Protein AF-A0A1H5L420-F1 (afdb_monomer)

Sequence (64 aa):
MNRSPRNKYFTLLIGIAFLGYGSYRLISFYLGADYNTFRIIVDIILVLLGAWDIYRFIKISRKK

Solvent-accessible surface area (backbone atoms only — not comparable to full-atom values): 3521 Å² total; per-residue (Å²): 131,88,76,51,72,72,56,56,54,51,51,40,53,52,13,51,50,32,29,54,53,22,48,53,50,54,50,43,42,73,74,69,47,95,69,56,71,70,57,55,53,51,30,53,52,36,27,53,52,11,50,49,43,41,51,52,48,53,57,59,62,72,76,110

pLDDT: mean 78.0, std 11.12, range [42.53, 89.69]

Foldseek 3Di:
DPCDVVNLVVLLVQLVVLLVVLVVVVVVVVVPPDDDPVSVVVSVVSNVSSVVSNVVSVVVVVVD

Structure (mmCIF, N/CA/C/O backbone):
data_AF-A0A1H5L420-F1
#
_entry.id   AF-A0A1H5L420-F1
#
loop_
_atom_site.group_PDB
_atom_site.id
_atom_site.type_symbol
_atom_site.label_atom_id
_atom_site.label_alt_id
_atom_site.label_comp_id
_atom_site.label_asym_id
_atom_site.label_entity_id
_atom_site.label_seq_id
_atom_site.pdbx_PDB_ins_code
_atom_site.Cartn_x
_atom_site.Cartn_y
_atom_site.Cartn_z
_atom_site.occupancy
_atom_site.B_iso_or_equiv
_atom_site.auth_seq_id
_atom_site.auth_comp_id
_atom_site.auth_asym_id
_atom_site.auth_atom_id
_atom_site.pdbx_PDB_model_num
ATOM 1 N N . MET A 1 1 ? -14.527 15.163 9.251 1.00 42.53 1 MET A N 1
ATOM 2 C CA . MET A 1 1 ? -15.266 14.237 8.359 1.00 42.53 1 MET A CA 1
ATOM 3 C C . MET A 1 1 ? -15.865 13.106 9.180 1.00 42.53 1 MET A C 1
ATOM 5 O O . MET A 1 1 ? -15.123 12.249 9.652 1.00 42.53 1 MET A O 1
ATOM 9 N N . ASN A 1 2 ? -17.185 13.123 9.383 1.00 42.56 2 ASN A N 1
ATOM 10 C CA . ASN A 1 2 ? -17.908 12.076 10.103 1.00 42.56 2 ASN A CA 1
ATOM 11 C C . ASN A 1 2 ? -17.898 10.801 9.236 1.00 42.56 2 ASN A C 1
ATOM 13 O O . ASN A 1 2 ? -18.641 1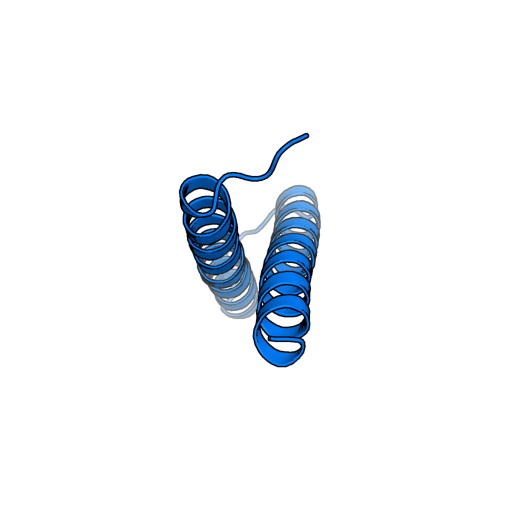0.701 8.260 1.00 42.56 2 ASN A O 1
ATOM 17 N N . ARG A 1 3 ? -16.973 9.867 9.499 1.00 54.03 3 ARG A N 1
ATOM 18 C CA . ARG A 1 3 ? -16.846 8.624 8.721 1.00 54.03 3 ARG A CA 1
ATOM 19 C C . ARG A 1 3 ? -17.990 7.693 9.109 1.00 54.03 3 ARG A C 1
ATOM 21 O O . ARG A 1 3 ? -17.825 6.843 9.979 1.00 54.03 3 ARG A O 1
ATOM 28 N N . SER A 1 4 ? -19.147 7.881 8.474 1.00 59.47 4 SER A N 1
ATOM 29 C CA . SER A 1 4 ? -20.248 6.919 8.529 1.00 59.47 4 SER A CA 1
ATOM 30 C C . SER A 1 4 ? -19.687 5.505 8.300 1.00 59.47 4 SER A C 1
ATOM 32 O O . SER A 1 4 ? -18.830 5.340 7.424 1.00 59.47 4 SER A O 1
ATOM 34 N N . PRO A 1 5 ? -20.113 4.481 9.065 1.00 60.09 5 PRO A N 1
ATOM 35 C CA . PRO A 1 5 ? -19.582 3.120 8.962 1.00 60.09 5 PRO A CA 1
ATOM 36 C C . PRO A 1 5 ? -19.614 2.558 7.531 1.00 60.09 5 PRO A C 1
ATOM 38 O O . PRO A 1 5 ? -18.727 1.790 7.168 1.00 60.09 5 PRO A O 1
ATOM 41 N N . ARG A 1 6 ? -20.544 3.021 6.681 1.00 59.62 6 ARG A N 1
ATOM 42 C CA . ARG A 1 6 ? -20.594 2.703 5.2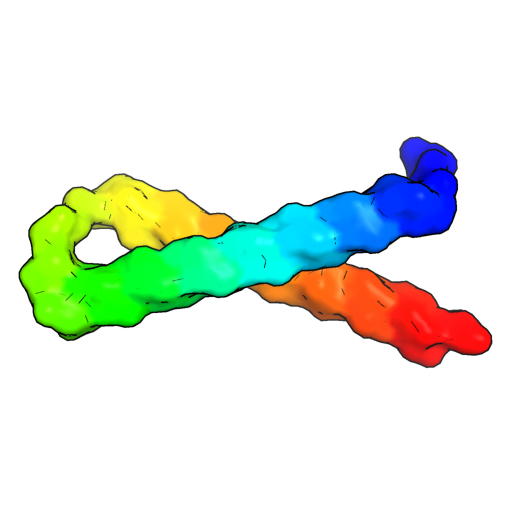43 1.00 59.62 6 ARG A CA 1
ATOM 43 C C . ARG A 1 6 ? -19.327 3.130 4.487 1.00 59.62 6 ARG A C 1
ATOM 45 O O . ARG A 1 6 ? -18.805 2.361 3.688 1.00 59.62 6 ARG A O 1
ATOM 52 N N . ASN A 1 7 ? -18.777 4.304 4.790 1.00 67.06 7 ASN A N 1
ATOM 53 C CA . ASN A 1 7 ? -17.569 4.813 4.131 1.00 67.06 7 ASN A CA 1
ATOM 54 C C . ASN A 1 7 ? -16.322 4.026 4.552 1.00 67.06 7 ASN A C 1
ATOM 56 O O . ASN A 1 7 ? -15.363 3.942 3.795 1.00 67.06 7 ASN A O 1
ATOM 60 N N . LYS A 1 8 ? -16.343 3.410 5.739 1.00 69.75 8 LYS A N 1
ATOM 61 C CA . LYS A 1 8 ? -15.214 2.650 6.284 1.00 69.75 8 LYS A CA 1
ATOM 62 C C . LYS A 1 8 ? -14.963 1.347 5.515 1.00 69.75 8 LYS A C 1
ATOM 64 O O . LYS A 1 8 ? -13.810 1.001 5.280 1.00 69.75 8 LYS A O 1
ATOM 69 N N . TYR A 1 9 ? -16.030 0.661 5.100 1.00 75.31 9 TYR A N 1
ATOM 70 C CA . TYR A 1 9 ? -15.933 -0.540 4.265 1.00 75.31 9 TYR A CA 1
ATOM 71 C C . TYR A 1 9 ? -15.546 -0.210 2.822 1.00 75.31 9 TYR A C 1
ATOM 73 O O . TYR A 1 9 ? -14.755 -0.938 2.237 1.00 75.31 9 TYR A O 1
ATOM 81 N N . PHE A 1 10 ? -16.015 0.918 2.276 1.00 77.12 10 PHE A N 1
ATOM 82 C CA . PHE A 1 10 ? -15.577 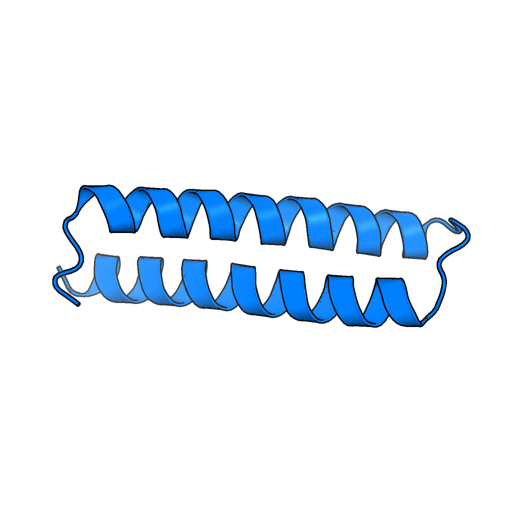1.396 0.960 1.00 77.12 10 PHE A CA 1
ATOM 83 C C . PHE A 1 10 ? -14.075 1.702 0.923 1.00 77.12 10 PHE A C 1
ATOM 85 O O . PHE A 1 10 ? -13.392 1.252 0.009 1.00 77.12 10 PHE A O 1
ATOM 92 N N . THR A 1 11 ? -13.537 2.404 1.927 1.00 77.00 11 THR A N 1
ATOM 93 C CA . THR A 1 11 ? -12.088 2.667 2.011 1.00 77.00 11 THR A CA 1
ATOM 94 C C . THR A 1 11 ? -11.280 1.372 2.120 1.00 77.00 11 THR A C 1
ATOM 96 O O . THR A 1 11 ? -10.226 1.254 1.508 1.00 77.00 11 THR A O 1
ATOM 99 N N . LEU A 1 12 ? -11.792 0.372 2.842 1.00 79.44 12 LEU A N 1
ATOM 100 C CA . LEU A 1 12 ? -11.158 -0.942 2.944 1.00 79.44 12 LEU A CA 1
ATOM 101 C C . LEU A 1 12 ? -11.147 -1.671 1.594 1.00 79.44 12 LEU A C 1
ATOM 103 O O . LEU A 1 12 ? -10.104 -2.167 1.180 1.00 79.44 12 LEU A O 1
ATOM 107 N N . LEU A 1 13 ? -12.280 -1.696 0.890 1.00 85.81 13 LEU A N 1
ATOM 108 C CA . LEU A 1 13 ? -12.418 -2.352 -0.413 1.00 85.81 13 LEU A CA 1
ATOM 109 C C . LEU A 1 13 ? -11.495 -1.704 -1.458 1.00 85.81 13 LEU A C 1
ATOM 111 O O . LEU A 1 13 ? -10.805 -2.406 -2.192 1.00 85.81 13 LEU A O 1
ATOM 115 N N . ILE A 1 14 ? -11.407 -0.371 -1.453 1.00 83.94 14 ILE A N 1
ATOM 116 C CA . ILE A 1 14 ? -10.464 0.400 -2.276 1.00 83.94 14 ILE A CA 1
ATOM 117 C C . ILE A 1 14 ? -9.013 0.062 -1.907 1.00 83.94 14 ILE A C 1
ATOM 119 O O . ILE A 1 14 ? -8.202 -0.191 -2.795 1.00 83.94 14 ILE A O 1
ATOM 123 N N . GLY A 1 15 ? -8.688 -0.002 -0.613 1.00 80.81 15 GLY A N 1
ATOM 124 C CA . GLY A 1 15 ? -7.357 -0.381 -0.140 1.00 80.81 15 GLY A CA 1
ATOM 125 C C . GLY A 1 15 ? -6.947 -1.783 -0.596 1.00 80.81 15 GLY A C 1
ATOM 126 O O . GLY A 1 15 ? -5.838 -1.957 -1.092 1.00 80.81 15 GLY A O 1
ATOM 127 N N . ILE A 1 16 ? -7.852 -2.765 -0.510 1.00 86.06 16 ILE A N 1
ATOM 128 C CA . ILE A 1 16 ? -7.625 -4.129 -1.014 1.00 86.06 16 ILE A CA 1
ATOM 129 C C . ILE A 1 16 ? -7.450 -4.134 -2.533 1.00 86.06 16 ILE A C 1
ATOM 131 O O . ILE A 1 16 ? -6.533 -4.784 -3.027 1.00 86.06 16 ILE A O 1
ATOM 135 N N . ALA A 1 17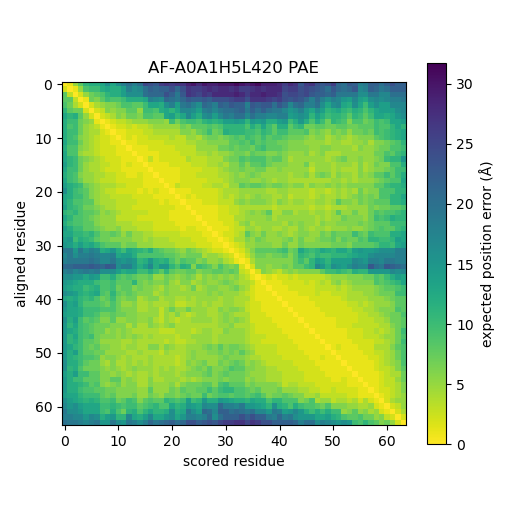 ? -8.289 -3.407 -3.275 1.00 86.69 17 ALA A N 1
ATOM 136 C CA . ALA A 1 17 ? -8.185 -3.331 -4.730 1.00 86.69 17 ALA A CA 1
ATOM 137 C C . ALA A 1 17 ? -6.844 -2.724 -5.173 1.00 86.69 17 ALA A C 1
ATOM 139 O O . ALA A 1 17 ? -6.198 -3.255 -6.074 1.00 86.69 17 ALA A O 1
ATOM 140 N N . PHE A 1 18 ? -6.389 -1.658 -4.508 1.00 85.88 18 PHE A N 1
ATOM 141 C CA . PHE A 1 18 ? -5.094 -1.041 -4.789 1.00 85.88 18 PHE A CA 1
ATOM 142 C C . PHE A 1 18 ? -3.913 -1.926 -4.406 1.00 85.88 18 PHE A C 1
ATOM 144 O O . PHE A 1 18 ? -2.953 -2.006 -5.170 1.00 85.88 18 PHE A O 1
ATOM 151 N N . LEU A 1 19 ? -3.993 -2.630 -3.276 1.00 86.19 19 LEU A N 1
ATOM 152 C CA . LEU A 1 19 ? -2.946 -3.558 -2.860 1.00 86.19 19 LEU A CA 1
ATOM 153 C C . LEU A 1 19 ? -2.867 -4.746 -3.830 1.00 86.19 19 LEU A C 1
ATOM 155 O O . LEU A 1 19 ? -1.794 -5.044 -4.339 1.00 86.19 19 LEU A O 1
ATOM 159 N N . GLY A 1 20 ? -4.003 -5.354 -4.182 1.00 86.12 20 GLY A N 1
ATOM 160 C CA . GLY A 1 20 ? -4.064 -6.457 -5.143 1.00 86.12 20 GLY A CA 1
ATOM 161 C C . GLY A 1 20 ? -3.577 -6.068 -6.541 1.00 86.12 20 GLY A C 1
ATOM 162 O O . GLY A 1 20 ? -2.716 -6.743 -7.100 1.00 86.12 20 GLY A O 1
ATOM 163 N N . TYR A 1 21 ? -4.079 -4.963 -7.101 1.00 85.38 21 TYR A N 1
ATOM 164 C CA . TYR A 1 21 ? -3.687 -4.508 -8.439 1.00 85.38 21 TYR A CA 1
ATOM 165 C C . TYR A 1 21 ? -2.227 -4.043 -8.497 1.00 85.38 21 TYR A C 1
ATOM 167 O O . TYR A 1 21 ? -1.502 -4.403 -9.426 1.00 85.38 21 TYR A O 1
ATOM 175 N N . GLY A 1 22 ? -1.781 -3.284 -7.492 1.00 83.19 22 GLY A N 1
ATOM 176 C CA . GLY A 1 22 ? -0.401 -2.817 -7.390 1.00 83.19 22 GLY A CA 1
ATOM 177 C C . GLY A 1 22 ? 0.588 -3.973 -7.227 1.00 83.19 22 GLY A C 1
ATOM 178 O O . GLY A 1 22 ? 1.590 -4.021 -7.936 1.00 83.19 22 GLY A O 1
ATOM 179 N N . SER A 1 23 ? 0.278 -4.961 -6.377 1.00 84.25 23 SER A N 1
ATOM 180 C CA . SER A 1 23 ? 1.091 -6.175 -6.240 1.00 84.25 23 SER A CA 1
ATOM 181 C C . SER A 1 23 ? 1.101 -7.020 -7.515 1.00 84.25 23 SER A C 1
ATOM 183 O O . SER A 1 23 ? 2.167 -7.471 -7.923 1.00 84.25 23 SER A O 1
ATOM 185 N N . TYR A 1 24 ? -0.040 -7.197 -8.189 1.00 86.38 24 TYR A N 1
ATOM 186 C CA . TYR A 1 24 ? -0.111 -7.922 -9.464 1.00 86.38 24 TYR A CA 1
ATOM 187 C C . TYR A 1 24 ? 0.770 -7.285 -10.548 1.00 86.38 24 TYR A C 1
ATOM 189 O O . TYR A 1 24 ? 1.494 -7.987 -11.259 1.00 86.38 24 TYR A O 1
ATOM 197 N N . ARG A 1 25 ? 0.756 -5.952 -10.658 1.00 82.62 25 ARG A N 1
ATOM 198 C CA . ARG A 1 25 ? 1.626 -5.232 -11.596 1.00 82.62 25 ARG A CA 1
ATOM 199 C C . ARG A 1 25 ? 3.103 -5.356 -11.247 1.00 82.62 25 ARG A C 1
ATOM 201 O O . ARG A 1 25 ? 3.903 -5.604 -12.143 1.00 82.62 25 ARG A O 1
ATOM 208 N N . LEU A 1 26 ? 3.456 -5.246 -9.967 1.00 81.88 26 LEU A N 1
ATOM 209 C CA . LEU A 1 26 ? 4.832 -5.437 -9.500 1.00 81.88 26 LEU A CA 1
ATOM 210 C C . LEU A 1 26 ? 5.354 -6.848 -9.808 1.00 81.88 26 LEU A C 1
ATOM 212 O O . LEU A 1 26 ? 6.488 -6.998 -10.253 1.00 81.88 26 LEU A O 1
ATOM 216 N N . ILE A 1 27 ? 4.518 -7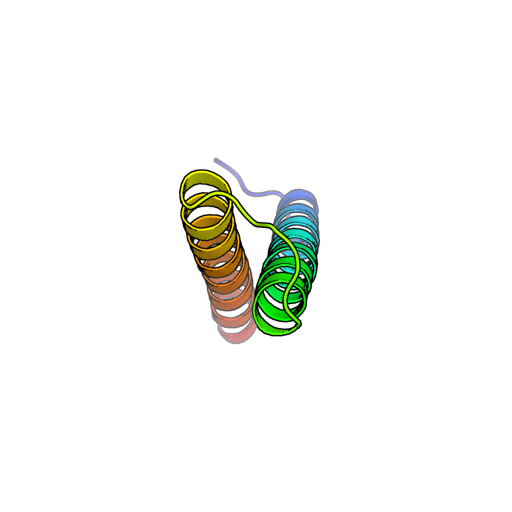.875 -9.631 1.00 84.69 27 ILE A N 1
ATOM 217 C CA . ILE A 1 27 ? 4.856 -9.256 -10.001 1.00 84.69 27 I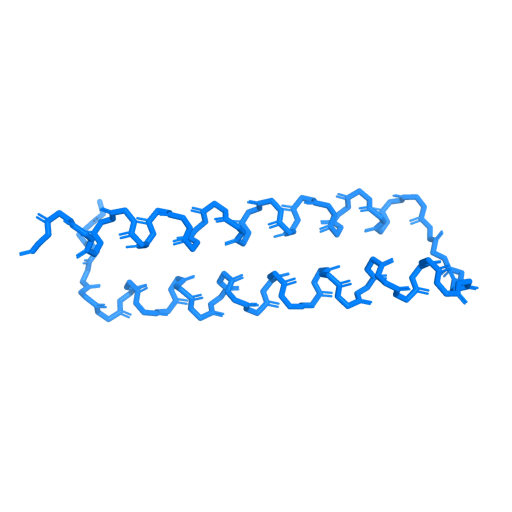LE A CA 1
ATOM 218 C C . ILE A 1 27 ? 4.997 -9.383 -11.521 1.00 84.69 27 ILE A C 1
ATOM 220 O O . ILE A 1 27 ? 5.948 -9.990 -11.997 1.00 84.69 27 ILE A O 1
ATOM 224 N N . SER A 1 28 ? 4.098 -8.773 -12.295 1.00 82.56 28 SER A N 1
ATOM 225 C CA . SER A 1 28 ? 4.178 -8.781 -13.763 1.00 82.56 28 SER A CA 1
ATOM 226 C C . SER A 1 28 ? 5.461 -8.114 -14.274 1.00 82.56 28 SER A C 1
ATOM 228 O O . SER A 1 28 ? 6.071 -8.601 -15.221 1.00 82.56 28 SER A O 1
ATOM 230 N N . PHE A 1 29 ? 5.901 -7.033 -13.624 1.00 79.19 29 PHE A N 1
ATOM 231 C CA . PHE A 1 29 ? 7.197 -6.410 -13.886 1.00 79.19 29 PHE A CA 1
ATOM 232 C C . PHE A 1 29 ? 8.354 -7.364 -13.576 1.00 79.19 29 PHE A C 1
ATOM 234 O O . PHE A 1 29 ? 9.240 -7.544 -14.407 1.00 79.19 29 PHE A O 1
ATOM 241 N N . TYR A 1 30 ? 8.319 -8.028 -12.418 1.00 79.25 30 TYR A N 1
ATOM 242 C CA . TYR A 1 30 ? 9.328 -9.024 -12.056 1.00 79.25 30 TYR A CA 1
ATOM 243 C C . TYR A 1 30 ? 9.399 -10.191 -13.061 1.00 79.25 30 TYR A C 1
ATOM 245 O O . TYR A 1 30 ? 10.476 -10.721 -13.313 1.00 79.25 30 TYR A O 1
ATOM 253 N N . LEU A 1 31 ? 8.273 -10.552 -13.684 1.00 86.50 31 LEU A N 1
ATOM 254 C CA . LEU A 1 31 ? 8.177 -11.584 -14.724 1.00 86.50 31 LEU A CA 1
ATOM 255 C C . LEU A 1 31 ? 8.631 -11.121 -16.123 1.00 86.50 31 LEU A C 1
ATOM 257 O O . LEU A 1 31 ? 8.516 -11.887 -17.077 1.00 86.50 31 LEU A O 1
ATOM 261 N N . GLY A 1 32 ? 9.163 -9.902 -16.259 1.00 78.94 32 GLY A N 1
ATOM 262 C CA . GLY A 1 32 ? 9.762 -9.416 -17.504 1.00 78.94 32 GLY A CA 1
ATOM 263 C C . GLY A 1 32 ? 8.817 -8.633 -18.414 1.00 78.94 32 GLY A C 1
ATOM 264 O O . GLY A 1 32 ? 9.112 -8.468 -19.594 1.00 78.94 32 GLY A O 1
ATOM 265 N N . ALA A 1 33 ? 7.684 -8.145 -17.901 1.00 77.50 33 ALA A N 1
ATOM 266 C CA . ALA A 1 33 ? 6.854 -7.216 -18.660 1.00 77.50 33 ALA A CA 1
ATOM 267 C C . ALA A 1 33 ? 7.568 -5.863 -18.838 1.00 77.50 33 ALA A C 1
ATOM 269 O O . ALA A 1 33 ? 8.101 -5.308 -17.873 1.00 77.50 33 ALA A O 1
ATOM 270 N N . ASP A 1 34 ? 7.498 -5.294 -20.044 1.00 72.44 34 ASP A N 1
ATOM 271 C CA . ASP A 1 34 ? 8.010 -3.952 -20.330 1.00 72.44 34 ASP A CA 1
ATOM 272 C C . ASP A 1 34 ? 7.239 -2.899 -19.525 1.00 72.44 34 ASP A C 1
ATOM 274 O O . ASP A 1 34 ? 6.108 -2.509 -19.843 1.00 72.44 34 ASP A O 1
ATOM 278 N N . TYR A 1 35 ? 7.862 -2.4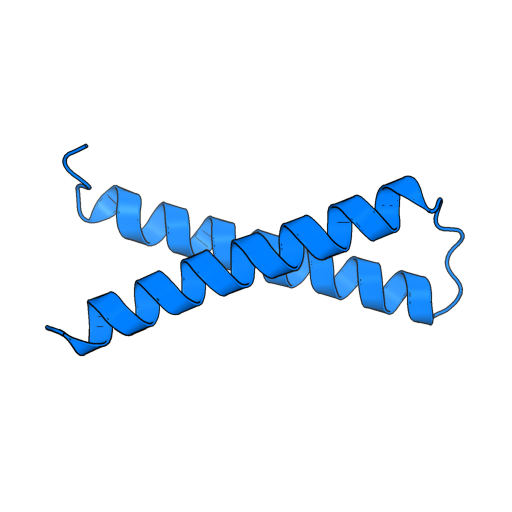31 -18.448 1.00 70.38 35 TYR A N 1
ATOM 279 C CA . TYR A 1 35 ? 7.329 -1.374 -17.603 1.00 70.38 35 TYR A CA 1
ATOM 280 C C . TYR A 1 35 ? 8.240 -0.159 -17.624 1.00 70.38 35 TYR A C 1
ATOM 282 O O . TYR A 1 35 ? 9.451 -0.232 -17.452 1.00 70.38 35 TYR A O 1
ATOM 290 N N . ASN A 1 36 ? 7.605 0.995 -17.787 1.00 80.69 36 ASN A N 1
ATOM 291 C CA . ASN A 1 36 ? 8.268 2.282 -17.704 1.00 80.69 36 ASN A CA 1
ATOM 292 C C . ASN A 1 36 ? 8.495 2.650 -16.225 1.00 80.69 36 ASN A C 1
ATOM 294 O O . ASN A 1 36 ? 7.597 2.438 -15.406 1.00 80.69 36 ASN A O 1
ATOM 298 N N . THR A 1 37 ? 9.638 3.248 -15.878 1.00 82.81 37 THR A N 1
ATOM 299 C CA . THR A 1 37 ? 10.017 3.598 -14.490 1.00 82.81 37 THR A CA 1
ATOM 300 C C . THR A 1 37 ? 8.922 4.387 -13.764 1.00 82.81 37 THR A C 1
ATOM 302 O O . THR A 1 37 ? 8.647 4.154 -12.588 1.00 82.81 37 THR A O 1
ATOM 305 N N . PHE A 1 38 ? 8.216 5.261 -14.490 1.00 83.25 38 PHE A N 1
ATOM 306 C CA . PHE A 1 38 ? 7.062 6.003 -13.979 1.00 83.25 38 PHE A CA 1
ATOM 307 C C . PHE A 1 38 ? 5.939 5.093 -13.447 1.00 83.25 38 PHE A C 1
ATOM 309 O O . PHE A 1 38 ? 5.380 5.358 -12.386 1.00 83.25 38 PHE A O 1
ATOM 316 N N . ARG A 1 39 ? 5.622 3.997 -14.152 1.00 80.94 39 ARG A N 1
ATOM 317 C CA . ARG A 1 39 ? 4.579 3.043 -13.739 1.00 80.94 39 ARG A CA 1
ATOM 318 C C . ARG A 1 39 ? 4.966 2.309 -12.460 1.00 80.94 39 ARG A C 1
ATOM 320 O O . ARG A 1 39 ? 4.129 2.184 -11.578 1.00 80.94 39 ARG A O 1
ATOM 327 N N . ILE A 1 40 ? 6.231 1.910 -12.337 1.00 83.31 40 ILE A N 1
ATOM 328 C CA . ILE A 1 40 ? 6.747 1.214 -11.149 1.00 83.31 40 ILE A CA 1
ATOM 329 C C . ILE A 1 40 ? 6.627 2.108 -9.909 1.00 83.31 40 ILE A C 1
ATOM 331 O O . ILE A 1 40 ? 6.148 1.665 -8.870 1.00 83.31 40 ILE A O 1
ATOM 335 N N . ILE A 1 41 ? 7.003 3.387 -10.024 1.00 86.75 41 ILE A N 1
ATOM 336 C CA . ILE A 1 41 ? 6.888 4.356 -8.923 1.00 86.75 41 ILE A CA 1
ATOM 337 C C . ILE A 1 41 ? 5.425 4.512 -8.486 1.00 86.75 41 ILE A C 1
ATOM 339 O O . ILE A 1 41 ? 5.124 4.492 -7.292 1.00 86.75 41 ILE A O 1
ATOM 343 N N . VAL A 1 42 ? 4.508 4.632 -9.449 1.00 87.44 42 VAL A N 1
ATOM 344 C CA . VAL A 1 42 ? 3.068 4.737 -9.183 1.00 87.44 42 VAL A CA 1
ATOM 345 C C . VAL A 1 42 ? 2.537 3.475 -8.499 1.00 87.44 42 VAL A C 1
ATOM 347 O O . VAL A 1 42 ? 1.808 3.586 -7.513 1.00 87.44 42 VAL A O 1
ATOM 350 N N . ASP A 1 43 ? 2.938 2.290 -8.960 1.00 84.69 43 ASP A N 1
ATOM 351 C CA . ASP A 1 43 ? 2.509 1.017 -8.379 1.00 84.69 43 ASP A CA 1
ATOM 352 C C . ASP A 1 43 ? 3.016 0.855 -6.933 1.00 84.69 43 ASP A C 1
ATOM 354 O O . ASP A 1 43 ? 2.253 0.436 -6.063 1.00 84.69 43 ASP A O 1
ATOM 358 N N . ILE A 1 44 ? 4.250 1.276 -6.628 1.00 86.62 44 ILE A N 1
ATOM 359 C CA . ILE A 1 44 ? 4.784 1.281 -5.253 1.00 86.62 44 ILE A CA 1
ATOM 360 C C . ILE A 1 44 ? 3.949 2.193 -4.343 1.00 86.62 44 ILE A C 1
ATOM 362 O O . ILE A 1 44 ? 3.569 1.789 -3.241 1.00 86.62 44 ILE A O 1
ATOM 366 N N . ILE A 1 45 ? 3.626 3.409 -4.795 1.00 89.69 45 ILE A N 1
ATOM 367 C CA . ILE A 1 45 ? 2.810 4.360 -4.022 1.00 89.69 45 ILE A CA 1
ATOM 368 C C . ILE A 1 45 ? 1.403 3.796 -3.773 1.00 89.69 45 ILE A C 1
ATOM 370 O O . ILE A 1 45 ? 0.884 3.900 -2.661 1.00 89.69 45 ILE A O 1
ATOM 374 N N . LEU A 1 46 ? 0.806 3.158 -4.781 1.00 87.56 46 LEU A N 1
ATOM 375 C CA . LEU A 1 46 ? -0.494 2.488 -4.692 1.00 87.56 46 LEU A CA 1
ATOM 376 C C . LEU A 1 46 ? -0.502 1.358 -3.659 1.00 87.56 46 LEU A C 1
ATOM 378 O O . LEU A 1 46 ? -1.412 1.292 -2.830 1.00 87.56 46 LEU A O 1
ATOM 382 N N . VAL A 1 47 ? 0.524 0.505 -3.669 1.00 87.56 47 VAL A N 1
ATOM 383 C CA . VAL A 1 47 ? 0.669 -0.583 -2.692 1.00 87.56 47 VAL A CA 1
ATOM 384 C C . VAL A 1 47 ? 0.837 -0.024 -1.279 1.00 87.56 47 VAL A C 1
ATOM 386 O O . VAL A 1 47 ? 0.170 -0.497 -0.358 1.00 87.56 47 VAL A O 1
ATOM 389 N N . LEU A 1 48 ? 1.668 1.007 -1.093 1.00 88.00 48 LEU A N 1
ATOM 390 C CA . LEU A 1 48 ? 1.879 1.639 0.215 1.00 88.00 48 LEU A CA 1
ATOM 391 C C . LEU A 1 48 ? 0.601 2.295 0.758 1.00 88.00 48 LEU A C 1
ATOM 393 O O . LEU A 1 48 ? 0.280 2.126 1.936 1.00 88.00 48 LEU A O 1
ATOM 397 N N . LEU A 1 49 ? -0.154 3.000 -0.090 1.00 86.38 49 LEU A N 1
ATOM 398 C CA . LEU A 1 49 ? -1.447 3.589 0.275 1.00 86.38 49 LEU A CA 1
ATOM 399 C C . LEU A 1 49 ? -2.474 2.515 0.651 1.00 86.38 49 LEU A C 1
ATOM 401 O O . LEU A 1 49 ? -3.113 2.623 1.700 1.00 86.38 49 LEU A O 1
ATOM 405 N N . GLY A 1 50 ? -2.598 1.458 -0.157 1.00 83.62 50 GLY A N 1
ATOM 406 C CA . GLY A 1 50 ? -3.499 0.340 0.124 1.00 83.62 50 GLY A CA 1
ATOM 407 C C . GLY A 1 50 ? -3.152 -0.370 1.434 1.00 83.62 50 GLY A C 1
ATOM 408 O O . GLY A 1 50 ? -4.028 -0.600 2.272 1.00 83.62 50 GLY A O 1
ATOM 409 N N . ALA A 1 51 ? -1.865 -0.645 1.665 1.00 85.38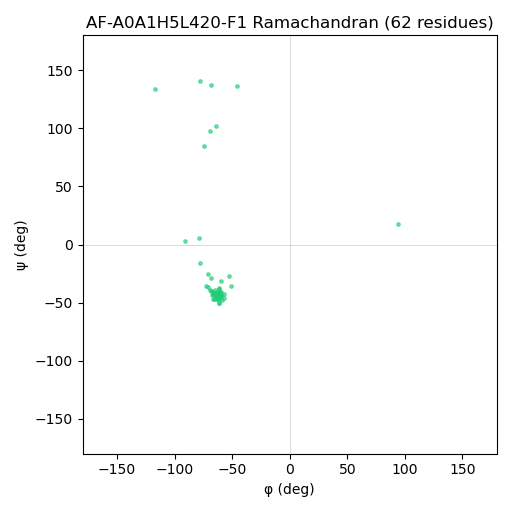 51 ALA A N 1
ATOM 410 C CA . ALA A 1 51 ? -1.380 -1.251 2.903 1.00 85.38 51 ALA A CA 1
ATOM 411 C C . ALA A 1 51 ? -1.662 -0.363 4.124 1.00 85.38 51 ALA A C 1
ATOM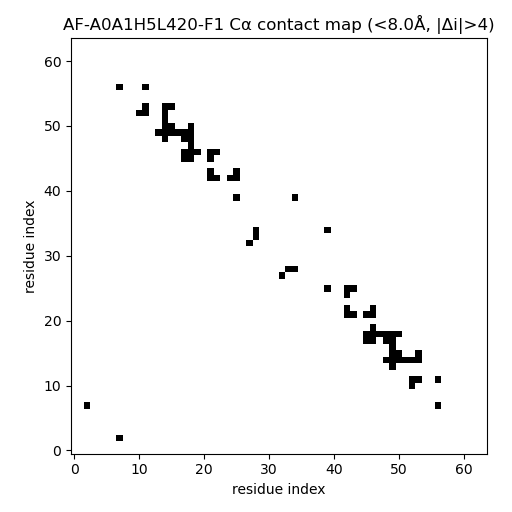 413 O O . ALA A 1 51 ? -2.089 -0.863 5.168 1.00 85.38 51 ALA A O 1
ATOM 414 N N . TRP A 1 52 ? -1.484 0.954 3.994 1.00 84.50 52 TRP A N 1
ATOM 415 C CA . TRP A 1 52 ? -1.770 1.909 5.062 1.00 84.50 52 TRP A CA 1
ATOM 416 C C . TRP A 1 52 ? -3.257 1.961 5.427 1.00 84.50 52 TRP A C 1
ATOM 418 O O . TRP A 1 52 ? -3.602 1.962 6.614 1.00 84.50 52 TRP A O 1
ATOM 428 N N . ASP A 1 53 ? -4.147 1.973 4.435 1.00 82.06 53 ASP A N 1
ATOM 429 C CA . ASP A 1 53 ? -5.591 1.997 4.675 1.00 82.06 53 ASP A CA 1
ATOM 430 C C . ASP A 1 53 ? -6.089 0.702 5.325 1.00 82.06 53 ASP A C 1
ATOM 432 O O . ASP A 1 53 ? -6.867 0.756 6.287 1.00 82.06 53 ASP A O 1
ATOM 436 N N . ILE A 1 54 ? -5.577 -0.455 4.895 1.00 82.12 54 ILE A N 1
ATOM 437 C CA . ILE A 1 54 ? -5.866 -1.745 5.535 1.00 82.12 54 ILE A CA 1
ATOM 438 C C . ILE A 1 54 ? -5.321 -1.767 6.968 1.00 82.12 54 ILE A C 1
ATOM 440 O O . ILE A 1 54 ? -6.058 -2.105 7.897 1.00 82.12 54 ILE A O 1
ATOM 444 N N . TYR A 1 55 ? -4.070 -1.346 7.187 1.00 83.44 55 TYR A N 1
ATOM 445 C CA . TYR A 1 55 ? -3.470 -1.270 8.523 1.00 83.44 55 TYR A CA 1
ATOM 446 C C . TYR A 1 55 ? -4.295 -0.382 9.460 1.00 83.44 55 TYR A C 1
ATOM 448 O O . TYR A 1 55 ? -4.612 -0.767 10.591 1.00 83.44 55 TYR A O 1
ATOM 456 N N . ARG A 1 56 ? -4.701 0.800 8.987 1.00 81.94 56 ARG A N 1
ATOM 457 C CA . ARG A 1 56 ? -5.559 1.719 9.736 1.00 81.94 56 ARG A CA 1
ATOM 458 C C . ARG A 1 56 ? -6.914 1.081 10.031 1.00 81.94 56 ARG A C 1
ATOM 460 O O . ARG A 1 56 ? -7.402 1.223 11.153 1.00 81.94 56 ARG A O 1
ATOM 467 N N . PHE A 1 57 ? -7.519 0.375 9.077 1.00 79.38 57 PHE A N 1
ATOM 468 C CA . PHE A 1 57 ? -8.778 -0.327 9.309 1.00 79.38 57 PHE A CA 1
ATOM 469 C C . PHE A 1 57 ? -8.641 -1.399 10.395 1.00 79.38 57 PHE A C 1
ATOM 471 O O . PHE A 1 57 ? -9.412 -1.373 11.357 1.00 79.38 57 PHE A O 1
ATOM 478 N N . ILE A 1 58 ? -7.635 -2.275 10.292 1.00 81.75 58 ILE A N 1
ATOM 479 C CA . ILE A 1 58 ? -7.357 -3.339 11.267 1.00 81.75 58 ILE A CA 1
ATOM 480 C C . ILE A 1 58 ? -7.118 -2.734 12.652 1.00 81.75 58 ILE A C 1
ATOM 482 O O . ILE A 1 58 ? -7.736 -3.155 13.628 1.00 81.75 58 ILE A O 1
ATOM 486 N N . LYS A 1 59 ? -6.287 -1.690 12.747 1.00 80.25 59 LYS A N 1
ATOM 487 C CA . LYS A 1 59 ? -5.989 -1.002 14.011 1.00 80.25 59 LYS A CA 1
ATOM 488 C C . LYS A 1 59 ? -7.230 -0.380 14.651 1.00 80.25 59 LYS A C 1
ATOM 490 O O . LYS A 1 59 ? -7.382 -0.455 15.867 1.00 80.25 59 LYS A O 1
ATOM 495 N N . ILE A 1 60 ? -8.120 0.228 13.862 1.00 74.38 60 ILE A N 1
ATOM 496 C CA . ILE A 1 60 ? -9.382 0.773 14.385 1.00 74.38 60 ILE A CA 1
ATOM 497 C C . ILE A 1 60 ? -10.337 -0.364 14.774 1.00 74.38 60 ILE A C 1
ATOM 499 O O . ILE A 1 60 ? -11.059 -0.228 15.755 1.00 74.38 60 ILE A O 1
ATOM 503 N N . SER A 1 61 ? -10.359 -1.470 14.026 1.00 66.75 61 SER A N 1
ATOM 504 C CA . SER A 1 61 ? -11.209 -2.626 14.331 1.00 66.75 61 SER A CA 1
ATOM 505 C C . SER A 1 61 ? -10.775 -3.365 15.599 1.00 66.75 61 SER A C 1
ATOM 507 O O . SER A 1 61 ? -11.626 -3.919 16.274 1.00 66.75 61 SER A O 1
ATOM 509 N N . ARG A 1 62 ? -9.480 -3.339 15.948 1.00 63.12 62 ARG A N 1
ATOM 510 C CA . ARG A 1 62 ? -8.919 -3.950 17.170 1.00 63.12 62 ARG A CA 1
ATOM 511 C C . ARG A 1 62 ? -9.145 -3.139 18.451 1.00 63.12 62 ARG A C 1
ATOM 513 O O . ARG A 1 62 ? -8.911 -3.653 19.535 1.00 63.12 62 ARG A O 1
ATOM 520 N N . LYS A 1 63 ? -9.508 -1.857 18.329 1.00 58.56 63 LYS A N 1
ATOM 521 C CA . LYS A 1 63 ? -9.777 -0.947 19.460 1.00 58.56 63 LYS A CA 1
ATOM 522 C C . LYS A 1 63 ? -11.250 -0.936 19.893 1.00 58.56 63 LYS A C 1
ATOM 524 O O . LYS A 1 63 ? -11.613 -0.122 20.738 1.00 58.56 63 LYS A O 1
ATOM 529 N N . LYS A 1 64 ? -12.082 -1.766 19.271 1.00 48.16 64 LYS A N 1
ATOM 530 C CA . LYS A 1 64 ? -13.506 -1.910 19.554 1.00 48.16 64 LYS A CA 1
ATOM 531 C C . LYS A 1 64 ? -13.741 -3.284 20.160 1.00 48.16 64 LYS A C 1
ATOM 533 O O . LYS A 1 64 ? -14.635 -3.362 21.021 1.00 48.16 64 LYS A O 1
#

Mean predicted aligned error: 7.63 Å

Nearest PDB structures (foldseek):
  6bml-assembly1_A  TM=8.054E-01  e=3.183E+00  Homo sapiens
  6grj-assembly1_F  TM=7.460E-01  e=3.613E+00  Aeromonas hydrophila
  1wp8-assembly1_A  TM=6.966E-01  e=4.100E+00  Henipavirus hendraense
  1wp7-assembly1_A  TM=6.918E-01  e=7.719E+00  Henipavirus nipahense

Radius of gyration: 14.25 Å; Cα contacts (8 Å, |Δi|>4): 42; chains: 1; bounding box: 31×26×40 Å

Secondary structure (DSSP, 8-state):
----HHHHHHHHHHHHHHHHHHHHHHHHHHTT----HHHHHHHHHHHHHHHHHHHHHHHHHTT-

Organism: NCBI:txid390640